Protein AF-A0A8T5C3T6-F1 (afdb_monomer_lite)

Secondary structure (DSSP, 8-state):
----GGGS---TTS-GGG--HHHHHHHHHHHHHHHT-GGGS-HHHHHHHTTS-HHHHHHHHHHHHHHH-SS-S-HHHHHHHHHHHHHHHHHHHHTT-HHHHHHHHHHHHHHHHHHHHHHHHHHHHHHHHHHHHHS-TT---

Radius of gyration: 19.46 Å; chains: 1; bounding box: 48×42×52 Å

Structure (mmCIF, N/CA/C/O backbone):
data_AF-A0A8T5C3T6-F1
#
_entry.id   AF-A0A8T5C3T6-F1
#
loop_
_atom_site.group_PDB
_atom_site.id
_atom_site.type_symbol
_atom_site.label_atom_id
_atom_site.label_alt_id
_atom_site.label_comp_id
_atom_site.label_asym_id
_atom_site.label_entity_id
_atom_site.label_seq_id
_atom_site.pdbx_PDB_ins_code
_atom_site.Cartn_x
_atom_site.Cartn_y
_atom_site.Cartn_z
_atom_site.occupancy
_atom_site.B_iso_or_equiv
_atom_site.auth_seq_id
_atom_site.auth_comp_id
_atom_site.auth_asym_id
_atom_site.auth_atom_id
_atom_site.pdbx_PDB_model_num
ATOM 1 N N . MET A 1 1 ? 13.584 12.777 -3.902 1.00 44.56 1 MET A N 1
ATOM 2 C CA . MET A 1 1 ? 13.259 12.793 -2.459 1.00 44.56 1 MET A CA 1
ATOM 3 C C . MET A 1 1 ? 11.930 12.092 -2.329 1.00 44.56 1 MET A C 1
ATOM 5 O O . MET A 1 1 ? 10.892 12.713 -2.536 1.00 44.56 1 MET A O 1
ATOM 9 N N . THR A 1 2 ? 11.986 10.788 -2.132 1.00 60.66 2 THR A N 1
ATOM 10 C CA . THR A 1 2 ? 10.811 9.919 -2.138 1.00 60.66 2 THR A CA 1
ATOM 11 C C . THR A 1 2 ? 10.378 9.786 -0.688 1.00 60.66 2 THR A C 1
ATOM 13 O O . THR A 1 2 ? 11.189 9.501 0.188 1.00 60.66 2 THR A O 1
ATOM 16 N N . GLU A 1 3 ? 9.155 10.228 -0.407 1.00 73.81 3 GLU A N 1
ATOM 17 C CA . GLU A 1 3 ? 8.622 10.300 0.954 1.00 73.81 3 GLU A CA 1
ATOM 18 C C . GLU A 1 3 ? 8.310 8.898 1.455 1.00 73.81 3 GLU A C 1
ATOM 20 O O . GLU A 1 3 ? 7.575 8.181 0.788 1.00 73.81 3 GLU A O 1
ATOM 25 N N . ASP A 1 4 ? 8.819 8.537 2.633 1.00 83.06 4 ASP A N 1
ATOM 26 C CA . ASP A 1 4 ? 8.458 7.290 3.301 1.00 83.06 4 ASP A CA 1
ATOM 27 C C . ASP A 1 4 ? 7.043 7.380 3.886 1.00 83.06 4 ASP A C 1
ATOM 29 O O . ASP A 1 4 ? 6.834 7.936 4.966 1.00 83.06 4 ASP A O 1
ATOM 33 N N . TYR A 1 5 ? 6.063 6.846 3.153 1.00 87.62 5 TYR A N 1
ATOM 34 C CA . TYR A 1 5 ? 4.661 6.845 3.569 1.00 87.62 5 TYR A CA 1
ATOM 35 C C . TYR A 1 5 ? 4.377 5.907 4.751 1.00 87.62 5 TYR A C 1
ATOM 37 O O . TYR A 1 5 ? 3.377 6.121 5.430 1.00 87.62 5 TYR A O 1
ATOM 45 N N . ARG A 1 6 ? 5.252 4.935 5.054 1.00 86.44 6 ARG A N 1
ATOM 46 C CA . ARG A 1 6 ? 5.124 4.078 6.251 1.00 86.44 6 ARG A CA 1
ATOM 47 C C . ARG A 1 6 ? 5.497 4.817 7.534 1.00 86.44 6 ARG A C 1
ATOM 49 O O . ARG A 1 6 ? 5.027 4.461 8.609 1.00 86.44 6 ARG A O 1
ATOM 56 N N . ALA A 1 7 ? 6.326 5.853 7.422 1.00 86.94 7 ALA A N 1
ATOM 57 C CA . ALA A 1 7 ? 6.748 6.689 8.543 1.00 86.94 7 ALA A CA 1
ATOM 58 C C . ALA A 1 7 ? 5.789 7.861 8.833 1.00 86.94 7 ALA A C 1
ATOM 60 O O . ALA A 1 7 ? 6.010 8.620 9.779 1.00 86.94 7 ALA A O 1
ATOM 61 N N . VAL A 1 8 ? 4.748 8.051 8.017 1.00 89.31 8 VAL A N 1
ATOM 62 C CA . VAL A 1 8 ? 3.759 9.118 8.207 1.00 89.31 8 VAL A CA 1
ATOM 63 C C . VAL A 1 8 ? 2.685 8.645 9.183 1.00 89.31 8 VAL A C 1
ATOM 65 O O . VAL A 1 8 ? 1.934 7.720 8.890 1.00 89.31 8 VAL A O 1
ATOM 68 N N . GLU A 1 9 ? 2.568 9.320 10.326 1.00 86.69 9 GLU A N 1
ATOM 69 C CA . GLU A 1 9 ? 1.458 9.091 11.252 1.00 86.69 9 GLU A CA 1
ATOM 70 C C . GLU A 1 9 ? 0.136 9.570 10.638 1.00 86.69 9 GLU A C 1
ATOM 72 O O . GLU A 1 9 ? 0.009 10.723 10.214 1.00 86.69 9 GLU A O 1
ATOM 77 N N . VAL A 1 10 ? -0.861 8.683 10.612 1.00 87.44 10 VAL A N 1
ATOM 78 C CA . VAL A 1 10 ? -2.233 9.006 10.213 1.00 87.44 10 VAL A CA 1
ATOM 79 C C . VAL A 1 10 ? -3.026 9.342 11.481 1.00 87.44 10 VAL A C 1
ATOM 81 O O . VAL A 1 10 ? -3.225 8.468 12.320 1.00 87.44 10 VAL A O 1
ATOM 84 N N . PRO A 1 11 ? -3.458 10.599 11.677 1.00 83.62 11 PRO A N 1
ATOM 85 C CA . PRO A 1 11 ? -4.164 10.987 12.892 1.00 83.62 11 PRO A CA 1
ATOM 86 C C . PRO A 1 11 ? -5.606 10.452 12.917 1.00 83.62 11 PRO A C 1
ATOM 88 O O . PRO A 1 11 ? -6.474 10.947 12.195 1.00 83.62 11 PRO A O 1
ATOM 91 N N . ASP A 1 12 ? -5.884 9.514 13.827 1.00 80.75 12 ASP A N 1
ATOM 92 C CA . ASP A 1 12 ? -7.206 8.880 14.006 1.00 80.75 12 ASP A CA 1
ATOM 93 C C . ASP A 1 12 ? -8.332 9.867 14.364 1.00 80.75 12 ASP A C 1
ATOM 95 O O . ASP A 1 12 ? -9.500 9.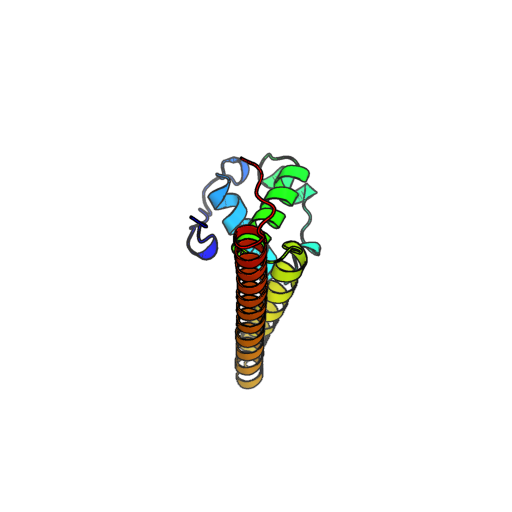645 14.052 1.00 80.75 12 ASP A O 1
ATOM 99 N N . ALA A 1 13 ? -7.992 10.961 15.052 1.00 86.81 13 ALA A N 1
ATOM 100 C CA . ALA A 1 13 ? -8.955 11.953 15.537 1.00 86.81 13 ALA A CA 1
ATOM 101 C C . ALA A 1 13 ? -9.267 13.065 14.519 1.00 86.81 13 ALA A C 1
ATOM 103 O O . ALA A 1 13 ? -10.120 13.915 14.781 1.00 86.81 13 ALA A O 1
ATOM 104 N N . LYS A 1 14 ? -8.554 13.098 13.390 1.00 92.25 14 LYS A N 1
ATOM 105 C CA . LYS A 1 14 ? -8.727 14.101 12.339 1.00 92.25 14 LYS A CA 1
ATOM 106 C C . LYS A 1 14 ? -9.743 13.598 11.319 1.00 92.25 14 LYS A C 1
ATOM 108 O O . LYS A 1 14 ? -9.725 12.421 10.966 1.00 92.25 14 LYS A O 1
ATOM 113 N N . ASP A 1 15 ? -10.603 14.488 10.826 1.00 94.44 15 ASP A N 1
ATOM 114 C CA . ASP A 1 15 ? -11.526 14.142 9.745 1.00 94.44 15 ASP A CA 1
ATOM 115 C C . ASP A 1 15 ? -10.720 13.724 8.495 1.00 94.44 15 ASP A C 1
ATOM 117 O O . ASP A 1 15 ? -9.876 14.502 8.034 1.00 94.44 15 ASP A O 1
ATOM 121 N N . PRO A 1 16 ? -10.953 12.523 7.930 1.00 95.69 16 PRO A N 1
ATOM 122 C CA . PRO A 1 16 ? -10.309 12.083 6.696 1.00 95.69 16 PRO A CA 1
ATOM 123 C C . PRO A 1 16 ? -10.468 13.052 5.518 1.00 95.69 16 PRO A C 1
ATOM 125 O O . PRO A 1 16 ? -9.588 13.110 4.658 1.00 95.69 16 PRO A O 1
ATOM 128 N N . ALA A 1 17 ? -11.537 13.853 5.481 1.00 96.25 17 ALA A N 1
ATOM 129 C CA . ALA A 1 17 ? -11.719 14.897 4.470 1.00 96.25 17 ALA A CA 1
ATOM 130 C C . ALA A 1 17 ? -10.660 16.014 4.561 1.00 96.25 17 ALA A C 1
ATOM 132 O O . ALA A 1 17 ? -10.353 16.671 3.569 1.00 96.25 17 ALA A O 1
ATOM 133 N N . GLU A 1 18 ? -10.056 16.214 5.734 1.00 95.56 18 GLU A N 1
ATOM 134 C CA . GLU A 1 18 ? -9.010 17.215 5.970 1.00 95.56 18 GLU A CA 1
ATOM 135 C C . GLU A 1 18 ? -7.593 16.636 5.832 1.00 95.56 18 GLU A C 1
ATOM 137 O O . GLU A 1 18 ? -6.597 17.319 6.114 1.00 95.56 18 GLU A O 1
ATOM 142 N N . TYR A 1 19 ? -7.465 15.369 5.428 1.00 96.19 19 TYR A N 1
ATOM 143 C CA . TYR A 1 19 ? -6.163 14.741 5.241 1.00 96.19 19 TYR A CA 1
ATOM 144 C C . TYR A 1 19 ? -5.380 15.445 4.131 1.00 96.19 19 TYR A C 1
ATOM 146 O O . TYR A 1 19 ? -5.827 15.628 2.996 1.00 96.19 19 TYR A O 1
ATOM 154 N N . SER A 1 20 ? -4.136 15.786 4.451 1.00 94.56 20 SER A N 1
ATOM 155 C CA . SER A 1 20 ? -3.132 16.120 3.457 1.00 94.56 20 SER A CA 1
ATOM 156 C C . SER A 1 20 ? -2.921 14.935 2.515 1.00 94.56 20 SER A C 1
ATOM 158 O O . SER A 1 20 ? -3.226 13.782 2.828 1.00 94.56 20 SER A O 1
ATOM 160 N N . TYR A 1 21 ? -2.337 15.194 1.345 1.00 93.81 21 TYR A N 1
ATOM 161 C CA . TYR A 1 21 ? -2.004 14.109 0.420 1.00 93.81 21 TYR A CA 1
ATOM 162 C C . TYR A 1 21 ? -1.045 13.077 1.036 1.00 93.81 21 TYR A C 1
ATOM 164 O O . TYR A 1 21 ? -1.078 11.921 0.627 1.00 93.81 21 TYR A O 1
ATOM 172 N N . ARG A 1 22 ? -0.214 13.483 2.009 1.00 93.88 22 ARG A N 1
ATOM 173 C CA . ARG A 1 22 ? 0.717 12.596 2.715 1.00 93.88 22 ARG A CA 1
ATOM 174 C C . ARG A 1 22 ? -0.029 11.634 3.628 1.00 93.88 22 ARG A C 1
ATOM 176 O O . ARG A 1 22 ? 0.128 10.433 3.475 1.00 93.88 22 ARG A O 1
ATOM 183 N N . GLU A 1 23 ? -0.883 12.166 4.501 1.00 94.94 23 GLU A N 1
ATOM 184 C CA . GLU A 1 23 ? -1.712 11.369 5.419 1.00 94.94 23 GLU A CA 1
ATOM 185 C C . GLU A 1 23 ? -2.640 10.427 4.638 1.00 94.94 23 GLU A C 1
ATOM 187 O O . GLU A 1 23 ? -2.741 9.247 4.954 1.00 94.94 23 GLU A O 1
ATOM 192 N N . ARG A 1 24 ? -3.254 10.913 3.551 1.00 95.75 24 ARG A N 1
ATOM 193 C CA . ARG A 1 24 ? -4.116 10.090 2.694 1.00 95.75 24 ARG A CA 1
ATOM 194 C C . ARG A 1 24 ? -3.366 8.936 2.032 1.00 95.75 24 ARG A C 1
ATOM 196 O O . ARG A 1 24 ? -3.886 7.828 1.981 1.00 95.75 24 ARG A O 1
ATOM 203 N N . ARG A 1 25 ? -2.171 9.185 1.488 1.00 95.62 25 ARG A N 1
ATOM 204 C CA . ARG A 1 25 ? -1.342 8.132 0.876 1.0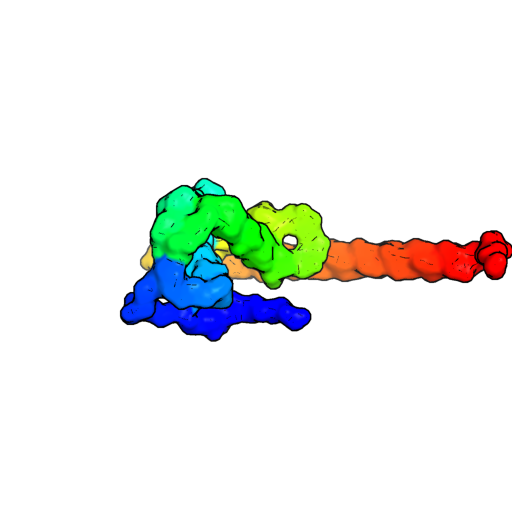0 95.62 25 ARG A CA 1
ATOM 205 C C . ARG A 1 25 ? -0.845 7.134 1.911 1.00 95.62 25 ARG A C 1
ATOM 207 O O . ARG A 1 25 ? -0.855 5.948 1.621 1.00 95.62 25 ARG A O 1
ATOM 214 N N . ALA A 1 26 ? -0.478 7.603 3.098 1.00 94.88 26 ALA A N 1
ATOM 215 C CA . ALA A 1 26 ? -0.099 6.742 4.209 1.00 94.88 26 ALA A CA 1
ATOM 216 C C . ALA A 1 26 ? -1.254 5.816 4.624 1.00 94.88 26 ALA A C 1
ATOM 218 O O . ALA A 1 26 ? -1.071 4.606 4.671 1.00 94.88 26 ALA A O 1
ATOM 219 N N . GLU A 1 27 ? -2.469 6.348 4.805 1.00 95.62 27 GLU A N 1
ATOM 220 C CA . GLU A 1 27 ? -3.633 5.512 5.135 1.00 95.62 27 GLU A CA 1
ATOM 221 C C . GLU A 1 27 ? -3.974 4.536 3.998 1.00 95.62 27 GLU A C 1
ATOM 223 O O . GLU A 1 27 ? -4.225 3.358 4.246 1.00 95.62 27 GLU A O 1
ATOM 228 N N . LEU A 1 28 ? -3.950 4.996 2.740 1.00 95.25 28 LEU A N 1
ATOM 229 C CA . LEU A 1 28 ? -4.169 4.128 1.579 1.00 95.25 28 LEU A CA 1
ATOM 230 C C . LEU A 1 28 ? -3.143 2.994 1.514 1.00 95.25 28 LEU A C 1
ATOM 232 O O . LEU A 1 28 ? -3.535 1.875 1.207 1.00 95.25 28 LEU A O 1
ATOM 236 N N . LEU A 1 29 ? -1.868 3.259 1.808 1.00 93.69 29 LEU A N 1
ATOM 237 C CA . LEU A 1 29 ? -0.834 2.227 1.850 1.00 93.69 29 LEU A CA 1
ATOM 238 C C . LEU A 1 29 ? -1.164 1.170 2.910 1.00 93.69 29 LEU A C 1
ATOM 240 O O . LEU A 1 29 ? -1.229 -0.008 2.568 1.00 93.69 29 LEU A O 1
ATOM 244 N N . SER A 1 30 ? -1.483 1.586 4.138 1.00 92.00 30 SER A N 1
ATOM 245 C CA . SER A 1 30 ? -1.869 0.667 5.218 1.00 92.00 30 SER A CA 1
ATOM 246 C C . SER A 1 30 ? -3.078 -0.196 4.843 1.00 92.00 30 SER A C 1
ATOM 248 O O . SER A 1 30 ? -3.085 -1.402 5.073 1.00 92.00 30 SER A O 1
ATOM 250 N N . LEU A 1 31 ? -4.093 0.396 4.207 1.00 93.88 31 LEU A N 1
ATOM 251 C CA . LEU A 1 31 ? -5.285 -0.325 3.744 1.00 93.88 31 LEU A CA 1
ATOM 252 C C . LEU A 1 31 ? -4.972 -1.326 2.623 1.00 93.88 31 LEU A C 1
ATOM 254 O O . LEU A 1 31 ? -5.605 -2.377 2.533 1.00 93.88 31 LEU A O 1
ATOM 258 N N . ILE A 1 32 ? -4.019 -1.002 1.747 1.00 92.25 32 ILE A N 1
ATOM 259 C CA . ILE A 1 32 ? -3.565 -1.903 0.683 1.00 92.25 32 ILE A CA 1
ATOM 260 C C . ILE A 1 32 ? -2.789 -3.073 1.279 1.00 92.25 32 ILE A C 1
ATOM 262 O O . ILE A 1 32 ? -3.041 -4.205 0.877 1.00 92.25 32 ILE A O 1
ATOM 266 N N . GLU A 1 33 ? -1.900 -2.822 2.240 1.00 88.75 33 GLU A N 1
ATOM 267 C CA . GLU A 1 33 ? -1.152 -3.855 2.969 1.00 88.75 33 GLU A CA 1
ATOM 268 C C . GLU A 1 33 ? -2.094 -4.769 3.771 1.00 88.75 33 GLU A C 1
ATOM 270 O O . GLU A 1 33 ? -1.924 -5.989 3.788 1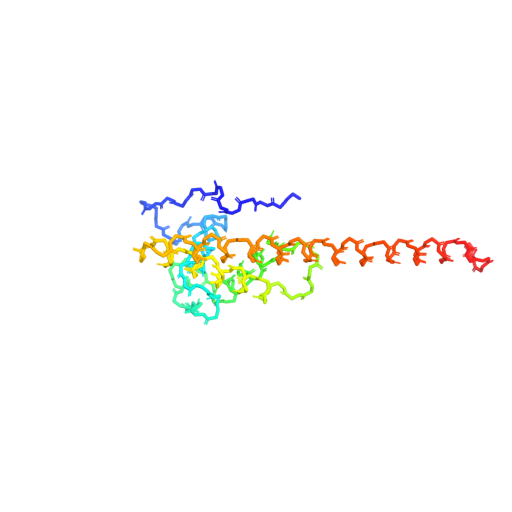.00 88.75 33 GLU A O 1
ATOM 275 N N . GLU A 1 34 ? -3.152 -4.213 4.367 1.00 89.25 34 GLU A N 1
ATOM 276 C CA . GLU A 1 34 ? -4.190 -4.996 5.039 1.00 89.25 34 GLU A CA 1
ATOM 277 C C . GLU A 1 34 ? -4.973 -5.871 4.051 1.00 89.25 34 GLU A C 1
ATOM 279 O O . GLU A 1 34 ? -5.170 -7.064 4.295 1.00 89.25 34 GLU A O 1
ATOM 284 N N . ALA A 1 35 ? -5.406 -5.297 2.924 1.00 88.19 35 ALA A N 1
ATOM 285 C CA . ALA A 1 35 ? -6.188 -6.001 1.912 1.00 88.19 35 ALA A CA 1
ATOM 286 C C . ALA A 1 35 ? -5.348 -6.989 1.083 1.00 88.19 35 ALA A C 1
ATOM 288 O O . ALA A 1 35 ? -5.880 -7.980 0.579 1.00 88.19 35 ALA A O 1
ATOM 289 N N . GLY A 1 36 ? -4.049 -6.741 0.936 1.00 83.31 36 GLY A N 1
ATOM 290 C CA . GLY A 1 36 ? -3.114 -7.506 0.113 1.00 83.31 36 GLY A CA 1
ATOM 291 C C . GLY A 1 36 ? -3.158 -7.188 -1.386 1.00 83.31 36 GLY A C 1
ATOM 292 O O . GLY A 1 36 ? -2.505 -7.871 -2.162 1.00 83.31 36 GLY A O 1
ATOM 293 N N . SER A 1 37 ? -3.951 -6.206 -1.828 1.00 84.06 37 SER A N 1
ATOM 294 C CA . SER A 1 37 ? -3.943 -5.734 -3.221 1.00 84.06 37 SER A CA 1
ATOM 295 C C . SER A 1 37 ? -4.677 -4.394 -3.366 1.00 84.06 37 SER A C 1
ATOM 297 O O . SER A 1 37 ? -5.796 -4.245 -2.860 1.00 84.06 37 SER A O 1
ATOM 299 N N . PRO A 1 38 ? -4.137 -3.431 -4.140 1.00 87.81 38 PRO A N 1
ATOM 300 C CA . PRO A 1 38 ? -4.816 -2.173 -4.442 1.00 87.81 38 PRO A CA 1
ATOM 301 C C . PRO A 1 38 ? -6.121 -2.354 -5.222 1.00 87.81 38 PRO A C 1
ATOM 303 O O . PRO A 1 38 ? -6.973 -1.463 -5.193 1.00 87.81 38 PRO A O 1
ATOM 306 N N . ARG A 1 39 ? -6.304 -3.488 -5.912 1.00 85.75 39 ARG A N 1
ATOM 307 C CA . ARG A 1 39 ? -7.516 -3.799 -6.689 1.00 85.75 39 ARG A CA 1
ATOM 308 C C . ARG A 1 39 ? -8.717 -4.139 -5.808 1.00 85.75 39 ARG A C 1
ATOM 310 O O . ARG A 1 39 ? -9.850 -4.088 -6.282 1.00 85.75 39 ARG A O 1
ATOM 317 N N . LEU A 1 40 ? -8.476 -4.474 -4.540 1.00 88.06 40 LEU A N 1
ATOM 318 C CA . LEU A 1 40 ? -9.520 -4.799 -3.568 1.00 88.06 40 LEU A CA 1
ATOM 319 C C . LEU A 1 40 ? -10.123 -3.550 -2.910 1.00 88.06 40 LEU A C 1
ATOM 321 O O . LEU A 1 40 ? -11.183 -3.631 -2.290 1.00 88.06 40 LEU A O 1
ATOM 325 N N . LEU A 1 41 ? -9.497 -2.382 -3.073 1.00 91.69 41 LEU A N 1
ATOM 326 C CA . LEU A 1 41 ? -10.022 -1.130 -2.544 1.00 91.69 41 LEU A CA 1
ATOM 327 C C . LEU A 1 41 ? -11.132 -0.546 -3.424 1.00 91.69 41 LEU A C 1
ATOM 329 O O . LEU A 1 41 ? -11.043 -0.462 -4.649 1.00 91.69 41 LEU A O 1
ATOM 333 N N . ASN A 1 42 ? -12.161 -0.002 -2.775 1.00 94.88 42 ASN A N 1
ATOM 334 C CA . ASN A 1 42 ? -13.207 0.754 -3.454 1.00 94.88 42 ASN A CA 1
ATOM 335 C C . ASN A 1 42 ? -12.819 2.236 -3.585 1.00 94.88 42 ASN A C 1
ATOM 337 O O . ASN A 1 42 ? -13.182 3.063 -2.746 1.00 94.88 42 ASN A O 1
ATOM 341 N N . TYR A 1 43 ? -12.126 2.606 -4.667 1.00 95.19 43 TYR A N 1
ATOM 342 C CA . TYR A 1 43 ? -11.647 3.985 -4.877 1.00 95.19 43 TYR A CA 1
ATOM 343 C C . TYR A 1 43 ? -12.757 5.043 -4.868 1.00 95.19 43 TYR A C 1
ATOM 345 O O . TYR A 1 43 ? -12.507 6.198 -4.534 1.00 95.19 43 TYR A O 1
ATOM 353 N N . ALA A 1 44 ? -13.994 4.682 -5.224 1.00 96.31 44 ALA A N 1
ATOM 354 C CA . ALA A 1 44 ? -15.111 5.619 -5.162 1.00 96.31 44 ALA A CA 1
ATOM 355 C C . ALA A 1 44 ? -15.551 5.890 -3.715 1.00 96.31 44 ALA A C 1
ATOM 357 O O . ALA A 1 44 ? -15.950 7.009 -3.401 1.00 96.31 44 ALA A O 1
ATOM 358 N N . ALA A 1 45 ? -15.485 4.884 -2.837 1.00 97.06 45 ALA A N 1
ATOM 359 C CA . ALA A 1 45 ? -15.744 5.054 -1.410 1.00 97.06 45 ALA A CA 1
ATOM 360 C C . ALA A 1 45 ? -14.641 5.877 -0.738 1.00 97.06 45 ALA A C 1
ATOM 362 O O . ALA A 1 45 ? -14.955 6.824 -0.022 1.00 97.06 45 ALA A O 1
ATOM 363 N N . TYR A 1 46 ? -13.375 5.589 -1.046 1.00 97.31 46 TYR A N 1
ATOM 364 C CA . TYR A 1 46 ? -12.246 6.368 -0.535 1.00 97.31 46 TYR A CA 1
ATOM 365 C C . TYR A 1 46 ? -12.230 7.804 -1.061 1.00 97.31 46 TYR A C 1
ATOM 367 O O . TYR A 1 46 ? -11.946 8.721 -0.303 1.00 97.31 46 TYR A O 1
ATOM 375 N N . GLY A 1 47 ? -12.644 8.038 -2.311 1.00 97.50 47 GLY A N 1
ATOM 376 C CA . GLY A 1 47 ? -12.827 9.399 -2.821 1.00 97.50 47 GLY A CA 1
ATOM 377 C C . GLY A 1 47 ? -13.812 10.200 -1.965 1.00 97.50 47 GLY A C 1
ATOM 378 O O . GLY A 1 47 ? -13.518 11.319 -1.568 1.00 97.50 47 GLY A O 1
ATOM 379 N N . ARG A 1 48 ? -14.943 9.589 -1.583 1.00 97.62 48 ARG A N 1
ATOM 380 C CA . ARG A 1 48 ? -15.898 10.222 -0.658 1.00 97.62 48 ARG A CA 1
ATOM 381 C C . ARG A 1 48 ? -15.331 10.410 0.749 1.00 97.62 48 ARG A C 1
ATOM 383 O O . ARG A 1 48 ? -15.595 11.444 1.342 1.00 97.62 48 ARG A O 1
ATOM 390 N N . ARG A 1 49 ? -14.578 9.435 1.276 1.00 96.62 49 ARG A N 1
ATOM 391 C CA . ARG A 1 49 ? -13.941 9.524 2.605 1.00 96.62 49 ARG A CA 1
ATOM 392 C C . ARG A 1 49 ? -13.003 10.729 2.696 1.00 96.62 49 ARG A C 1
ATOM 394 O O . ARG A 1 49 ? -13.029 11.420 3.699 1.00 96.62 49 ARG A O 1
ATOM 401 N N . TYR A 1 50 ? -12.210 10.966 1.656 1.00 97.44 50 TYR A N 1
ATOM 402 C CA . TYR A 1 50 ? -11.181 12.008 1.645 1.00 97.44 50 TYR A CA 1
ATOM 403 C C . TYR A 1 50 ? -11.617 13.331 1.011 1.00 97.44 50 TYR A C 1
ATOM 405 O O . TYR A 1 50 ? -10.771 14.191 0.800 1.00 97.44 50 TYR A O 1
ATOM 413 N N . ASP A 1 51 ? -12.888 13.465 0.628 1.00 97.62 51 ASP A N 1
ATOM 414 C CA . ASP A 1 51 ? -13.390 14.591 -0.171 1.00 97.62 51 ASP A CA 1
ATOM 415 C C . ASP A 1 51 ? -12.550 14.872 -1.441 1.00 97.62 51 ASP A C 1
ATOM 417 O O . ASP A 1 51 ? -12.246 16.004 -1.814 1.00 97.62 51 ASP A O 1
ATOM 421 N N . VAL A 1 52 ? -12.149 13.805 -2.143 1.00 97.94 52 VAL A N 1
ATOM 422 C CA . VAL A 1 52 ? -11.422 13.885 -3.419 1.00 97.94 52 VAL A CA 1
ATOM 423 C C . VAL A 1 52 ? -12.090 13.045 -4.503 1.00 97.94 52 VAL A C 1
ATOM 425 O O . VAL A 1 52 ? -12.898 12.147 -4.265 1.00 97.94 52 VAL A O 1
ATOM 428 N N . SER A 1 53 ? -11.732 13.302 -5.760 1.00 97.94 53 SER A N 1
ATOM 429 C CA . SER A 1 53 ? -12.235 12.479 -6.860 1.00 97.94 53 SER A CA 1
ATOM 430 C C . SER A 1 53 ? -11.704 11.038 -6.785 1.00 97.94 53 SER A C 1
ATOM 432 O O . SER A 1 53 ? -10.571 10.794 -6.371 1.00 97.94 53 SER A O 1
ATOM 434 N N . ARG A 1 54 ? -12.485 10.074 -7.293 1.00 97.38 54 ARG A N 1
ATOM 435 C CA . ARG A 1 54 ? -12.027 8.685 -7.512 1.00 97.38 54 ARG A CA 1
ATOM 436 C C . ARG A 1 54 ? -10.699 8.632 -8.281 1.00 97.38 54 ARG A C 1
ATOM 438 O O . ARG A 1 54 ? -9.858 7.782 -8.016 1.00 97.38 54 ARG A O 1
ATOM 445 N N . GLU A 1 55 ? -10.531 9.537 -9.243 1.00 96.75 55 GLU A N 1
ATOM 446 C CA . GLU A 1 55 ? -9.322 9.630 -10.061 1.00 96.75 55 GLU A CA 1
ATOM 447 C C . GLU A 1 55 ? -8.111 10.104 -9.250 1.00 96.75 55 GLU A C 1
ATOM 449 O O . GLU A 1 55 ? -7.006 9.614 -9.451 1.00 96.75 55 GLU A O 1
ATOM 454 N N . GLN A 1 56 ? -8.313 11.005 -8.286 1.00 97.25 56 GLN A N 1
ATOM 455 C CA . GLN A 1 56 ? -7.252 11.418 -7.371 1.00 97.25 56 GLN A CA 1
ATOM 456 C C . GLN A 1 56 ? -6.777 10.246 -6.506 1.00 97.25 56 GLN A C 1
ATOM 458 O O . GLN A 1 56 ? -5.573 10.060 -6.367 1.00 97.25 56 GLN A O 1
ATOM 463 N N . VAL A 1 57 ? -7.699 9.414 -6.006 1.00 96.62 57 VAL A N 1
ATOM 464 C CA . VAL A 1 57 ? -7.340 8.190 -5.266 1.00 96.62 57 VAL A CA 1
ATOM 465 C C . VAL A 1 57 ? -6.528 7.241 -6.145 1.00 96.62 57 VAL A C 1
ATOM 467 O O . VAL A 1 57 ? -5.493 6.750 -5.712 1.00 96.62 57 VAL A O 1
ATOM 470 N N . ARG A 1 58 ? -6.936 7.032 -7.404 1.00 92.69 58 ARG A N 1
ATOM 471 C CA . ARG A 1 58 ? -6.170 6.212 -8.356 1.00 92.69 58 ARG A CA 1
ATOM 472 C C . ARG A 1 58 ? -4.738 6.732 -8.530 1.00 92.69 58 ARG A C 1
ATOM 474 O O . ARG A 1 58 ? -3.805 5.941 -8.474 1.00 92.69 58 ARG A O 1
ATOM 481 N N . LYS A 1 59 ? -4.566 8.043 -8.711 1.00 93.12 59 LYS A N 1
ATOM 482 C CA . LYS A 1 59 ? -3.241 8.677 -8.832 1.00 93.12 59 LYS A CA 1
ATOM 483 C C . LYS A 1 59 ? -2.412 8.551 -7.561 1.00 93.12 59 LYS A C 1
ATOM 485 O O . LYS A 1 59 ? -1.199 8.404 -7.638 1.00 93.12 59 LYS A O 1
ATOM 490 N N . ASP A 1 60 ? -3.054 8.615 -6.401 1.00 94.56 60 ASP A N 1
ATOM 491 C CA . ASP A 1 60 ? -2.375 8.412 -5.126 1.00 94.56 60 ASP A CA 1
ATOM 492 C C . ASP A 1 60 ? -1.877 6.969 -4.988 1.00 94.56 60 ASP A C 1
ATOM 494 O O . ASP A 1 60 ? -0.728 6.782 -4.608 1.00 94.56 60 ASP A O 1
ATOM 498 N N . VAL A 1 61 ? -2.667 5.971 -5.397 1.00 91.88 61 VAL A N 1
ATOM 499 C CA . VAL A 1 61 ? -2.230 4.564 -5.443 1.00 91.88 61 VAL A CA 1
ATOM 500 C C . VAL A 1 61 ? -1.107 4.345 -6.461 1.00 91.88 61 VAL A C 1
ATOM 502 O O . VAL A 1 61 ? -0.134 3.673 -6.144 1.00 91.88 61 VAL A O 1
ATOM 505 N N . GLN A 1 62 ? -1.188 4.944 -7.653 1.00 88.50 62 GLN A N 1
ATOM 506 C CA . GLN A 1 62 ? -0.086 4.895 -8.627 1.00 88.50 62 GLN A CA 1
ATOM 507 C C . GLN A 1 62 ? 1.198 5.472 -8.029 1.00 88.50 62 GLN A C 1
ATOM 509 O O . GLN A 1 62 ? 2.250 4.854 -8.107 1.00 88.50 62 GLN A O 1
ATOM 514 N N . ARG A 1 63 ? 1.092 6.613 -7.337 1.00 89.50 63 ARG A N 1
ATOM 515 C CA . ARG A 1 63 ? 2.238 7.245 -6.685 1.00 89.50 63 ARG A CA 1
ATOM 516 C C . ARG A 1 63 ? 2.818 6.414 -5.537 1.00 89.50 63 ARG A C 1
ATOM 518 O O . ARG A 1 63 ? 4.008 6.541 -5.272 1.00 89.50 63 ARG A O 1
ATOM 525 N N . LEU A 1 64 ? 1.999 5.616 -4.851 1.00 89.00 64 LEU A N 1
ATOM 526 C CA . LEU A 1 64 ? 2.474 4.637 -3.869 1.00 89.00 64 LEU A CA 1
ATOM 527 C C . LEU A 1 64 ? 3.267 3.514 -4.543 1.00 89.00 64 LEU A C 1
ATOM 529 O O . LEU A 1 64 ? 4.301 3.121 -4.017 1.00 89.00 64 LEU A O 1
ATOM 533 N N . GLY A 1 65 ? 2.828 3.060 -5.719 1.00 83.56 65 GLY A N 1
ATOM 534 C CA . GLY A 1 65 ? 3.587 2.129 -6.553 1.00 83.56 65 GLY A CA 1
ATOM 535 C C . GLY A 1 65 ? 4.968 2.668 -6.914 1.00 83.56 65 GLY A C 1
ATOM 536 O O . GLY A 1 65 ? 5.961 2.035 -6.567 1.00 83.56 65 GLY A O 1
ATOM 537 N N . SER A 1 66 ? 5.041 3.900 -7.436 1.00 81.00 66 SER A N 1
ATOM 538 C CA . SER A 1 66 ? 6.332 4.523 -7.772 1.00 81.00 66 SER A CA 1
ATOM 539 C C . SER A 1 66 ? 7.196 4.866 -6.548 1.00 81.00 66 SER A C 1
ATOM 541 O O . SER A 1 66 ? 8.362 5.223 -6.684 1.00 81.00 66 SER A O 1
ATOM 543 N N . TYR A 1 67 ? 6.612 4.889 -5.343 1.00 79.56 67 TYR A N 1
ATOM 544 C CA . TYR A 1 67 ? 7.365 5.033 -4.092 1.00 79.56 67 TYR A CA 1
ATOM 545 C C . TYR A 1 67 ? 8.023 3.709 -3.689 1.00 79.56 67 TYR A C 1
ATOM 547 O O . TYR A 1 67 ? 9.150 3.728 -3.205 1.00 79.56 67 TYR A O 1
ATOM 555 N N . LEU A 1 68 ? 7.325 2.586 -3.878 1.00 75.12 68 LEU A N 1
ATOM 556 C CA . LEU A 1 68 ? 7.862 1.256 -3.591 1.00 75.12 68 LEU A CA 1
ATOM 557 C C . LEU A 1 68 ? 8.878 0.804 -4.634 1.00 75.12 68 LEU A C 1
ATOM 559 O O . LEU A 1 68 ? 9.747 0.002 -4.316 1.00 75.12 68 LEU A O 1
ATOM 563 N N . ASN A 1 69 ? 8.770 1.322 -5.854 1.00 69.81 69 ASN A N 1
ATOM 564 C CA . ASN A 1 69 ? 9.694 1.025 -6.926 1.00 69.81 69 ASN A CA 1
ATOM 565 C C . ASN A 1 69 ? 9.923 2.284 -7.767 1.00 69.81 69 ASN A C 1
ATOM 567 O O . ASN A 1 69 ? 9.031 2.742 -8.474 1.00 69.81 69 ASN A O 1
ATOM 571 N N . GLU A 1 70 ? 11.104 2.891 -7.636 1.00 60.22 70 GLU A N 1
ATOM 572 C CA . GLU A 1 70 ? 11.444 4.132 -8.346 1.00 60.22 70 GLU A CA 1
ATOM 573 C C . GLU A 1 70 ? 11.755 3.915 -9.839 1.00 60.22 70 GLU A C 1
ATOM 575 O O . GLU A 1 70 ? 11.916 4.909 -10.554 1.00 60.22 70 GLU A O 1
ATOM 580 N N . ALA A 1 71 ? 11.840 2.665 -10.310 1.00 48.03 71 ALA A N 1
ATOM 581 C CA . ALA A 1 71 ? 12.346 2.329 -11.640 1.00 48.03 71 ALA A CA 1
ATOM 582 C C . ALA A 1 71 ? 11.460 1.380 -12.475 1.00 48.03 71 ALA A C 1
ATOM 584 O O . ALA A 1 71 ? 11.593 1.399 -13.694 1.00 48.03 71 ALA A O 1
ATOM 585 N N . ALA A 1 72 ? 10.498 0.646 -11.901 1.00 51.78 72 ALA A N 1
ATOM 586 C CA . ALA A 1 72 ? 9.600 -0.185 -12.711 1.00 51.78 72 ALA A CA 1
ATOM 587 C C . ALA A 1 72 ? 8.501 0.602 -13.442 1.00 51.78 72 ALA A C 1
ATOM 589 O O . ALA A 1 72 ? 7.751 1.379 -12.855 1.00 51.78 72 ALA A O 1
ATOM 590 N N . ASP A 1 73 ? 8.304 0.258 -14.715 1.00 50.56 73 ASP A N 1
ATOM 591 C CA . ASP A 1 73 ? 7.216 0.756 -15.568 1.00 50.56 73 ASP A CA 1
ATOM 592 C C . ASP A 1 73 ? 5.800 0.305 -15.123 1.00 50.56 73 ASP A C 1
ATOM 594 O O . ASP A 1 73 ? 4.800 0.836 -15.617 1.00 50.56 73 ASP A O 1
ATOM 598 N N . ASP A 1 74 ? 5.676 -0.657 -14.191 1.00 60.06 74 ASP A N 1
ATOM 599 C CA . ASP A 1 74 ? 4.386 -1.183 -13.702 1.00 60.06 74 ASP A CA 1
ATOM 600 C C . ASP A 1 74 ? 4.185 -1.009 -12.179 1.00 60.06 74 ASP A C 1
ATOM 602 O O . ASP A 1 74 ? 4.064 -1.964 -11.404 1.00 60.06 74 ASP A O 1
ATOM 606 N N . ASP A 1 75 ? 4.097 0.259 -11.760 1.00 69.75 75 ASP A N 1
ATOM 607 C CA . ASP A 1 75 ? 3.856 0.742 -10.388 1.00 69.75 75 ASP A CA 1
ATOM 608 C C . ASP A 1 75 ? 2.792 -0.056 -9.604 1.00 69.75 75 ASP A C 1
ATOM 610 O O . ASP A 1 75 ? 2.914 -0.312 -8.403 1.00 69.75 75 ASP A O 1
ATOM 614 N N . ALA A 1 76 ? 1.697 -0.429 -10.272 1.00 63.97 76 ALA A N 1
ATOM 615 C CA . ALA A 1 76 ? 0.560 -1.070 -9.618 1.00 63.97 76 ALA A CA 1
ATOM 616 C C . ALA A 1 76 ? 0.794 -2.562 -9.348 1.00 63.97 76 ALA A C 1
ATOM 618 O O . ALA A 1 76 ? 0.320 -3.064 -8.327 1.00 63.97 76 ALA A O 1
ATOM 619 N N . ALA A 1 77 ? 1.499 -3.262 -10.241 1.00 69.69 77 ALA A N 1
ATOM 620 C CA . ALA A 1 77 ? 1.812 -4.680 -10.081 1.00 69.69 77 ALA A CA 1
ATOM 621 C C . ALA A 1 77 ? 2.812 -4.905 -8.938 1.00 69.69 77 ALA A C 1
ATOM 623 O O . ALA A 1 77 ? 2.620 -5.814 -8.130 1.00 69.69 77 ALA A O 1
ATOM 624 N N . THR A 1 78 ? 3.808 -4.024 -8.819 1.00 75.81 78 THR A N 1
ATOM 625 C CA . THR A 1 78 ? 4.769 -3.994 -7.707 1.00 75.81 78 THR A CA 1
ATOM 626 C C . THR A 1 78 ? 4.059 -3.850 -6.362 1.00 75.81 78 THR A C 1
ATOM 628 O O . THR A 1 78 ? 4.202 -4.697 -5.480 1.00 75.81 78 THR A O 1
ATOM 631 N N . LEU A 1 79 ? 3.236 -2.806 -6.214 1.00 82.00 79 LEU A N 1
ATOM 632 C CA . LEU A 1 79 ? 2.487 -2.560 -4.980 1.00 82.00 79 LEU A CA 1
ATOM 633 C C . LEU A 1 79 ? 1.558 -3.731 -4.625 1.00 82.00 79 LEU A C 1
ATOM 635 O O . LEU A 1 79 ? 1.387 -4.053 -3.454 1.00 82.00 79 LEU A O 1
ATOM 639 N N . GLU A 1 80 ? 0.958 -4.376 -5.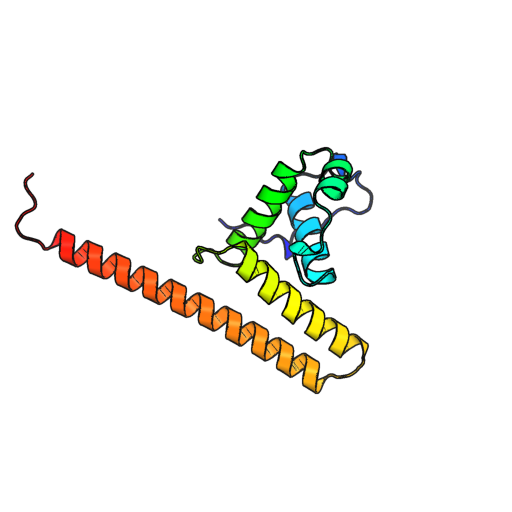625 1.00 82.44 80 GLU A N 1
ATOM 640 C CA . GLU A 1 80 ? 0.101 -5.544 -5.425 1.00 82.44 80 GLU A CA 1
ATOM 641 C C . GLU A 1 80 ? 0.870 -6.780 -4.945 1.00 82.44 80 GLU A C 1
ATOM 643 O O . GLU A 1 80 ? 0.434 -7.416 -3.986 1.00 82.44 80 GLU A O 1
ATOM 648 N N . GLY A 1 81 ? 2.003 -7.111 -5.571 1.00 83.62 81 GLY A N 1
ATOM 649 C CA . GLY A 1 81 ? 2.828 -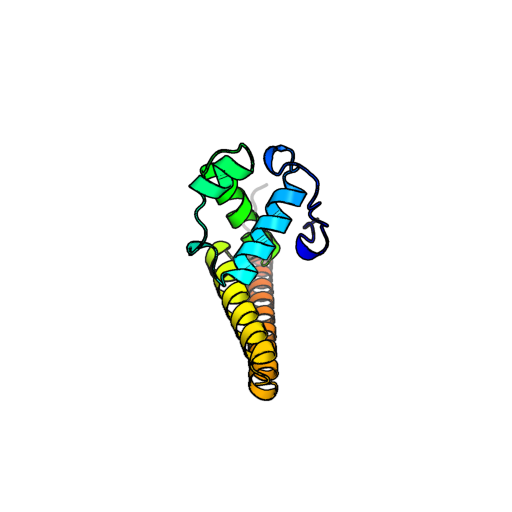8.257 -5.179 1.00 83.62 81 GLY A CA 1
ATOM 650 C C . GLY A 1 81 ? 3.375 -8.122 -3.758 1.00 83.62 81 GLY A C 1
ATOM 651 O O . GLY A 1 81 ? 3.238 -9.041 -2.946 1.00 83.62 81 GLY A O 1
ATOM 652 N N . GLU A 1 82 ? 3.917 -6.948 -3.432 1.00 86.06 82 GLU A N 1
ATOM 653 C CA . GLU A 1 82 ? 4.428 -6.647 -2.096 1.00 86.06 82 GLU A CA 1
ATOM 654 C C . GLU A 1 82 ? 3.329 -6.719 -1.029 1.00 86.06 82 GLU A C 1
ATOM 656 O O . GLU A 1 82 ? 3.491 -7.401 -0.014 1.00 86.06 82 GLU A O 1
ATOM 661 N N . ALA A 1 83 ? 2.191 -6.061 -1.273 1.00 87.00 83 ALA A N 1
ATOM 662 C CA . ALA A 1 83 ? 1.068 -6.067 -0.341 1.00 87.00 83 ALA A CA 1
ATOM 663 C C . ALA A 1 83 ? 0.547 -7.488 -0.093 1.00 87.00 83 ALA A C 1
ATOM 665 O O . ALA A 1 83 ? 0.232 -7.846 1.044 1.00 87.00 83 ALA A O 1
ATOM 666 N N . PHE A 1 84 ? 0.484 -8.317 -1.137 1.00 88.62 84 PHE A N 1
ATOM 667 C CA . PHE A 1 84 ? 0.038 -9.700 -1.026 1.00 88.62 84 PHE A CA 1
ATOM 668 C C . PHE A 1 84 ? 0.963 -10.540 -0.137 1.00 88.62 84 PHE A C 1
ATOM 670 O O . PHE A 1 84 ? 0.488 -11.222 0.776 1.00 88.62 84 PHE A O 1
ATOM 677 N N . LEU A 1 85 ? 2.278 -10.479 -0.369 1.00 88.62 85 LEU A N 1
ATOM 678 C CA . LEU A 1 85 ? 3.259 -11.223 0.428 1.00 88.62 85 LEU A CA 1
ATOM 679 C C . LEU A 1 85 ? 3.291 -10.740 1.879 1.00 88.62 85 LEU A C 1
ATOM 681 O O . LEU A 1 85 ? 3.332 -11.562 2.797 1.00 88.62 85 LEU A O 1
ATOM 685 N N . TRP A 1 86 ? 3.198 -9.427 2.098 1.00 86.94 86 TRP A N 1
ATOM 686 C CA . TRP A 1 86 ? 3.132 -8.855 3.440 1.00 86.94 86 TRP A CA 1
ATOM 687 C C . TRP A 1 86 ? 1.899 -9.342 4.208 1.00 86.94 86 TRP A C 1
ATOM 689 O O . TRP A 1 86 ? 2.011 -9.798 5.349 1.00 86.94 86 TRP A O 1
ATOM 699 N N . ARG A 1 87 ? 0.726 -9.334 3.561 1.00 90.06 87 ARG A N 1
ATOM 700 C CA . ARG A 1 87 ? -0.508 -9.870 4.141 1.00 90.06 87 ARG A CA 1
ATOM 701 C C . ARG A 1 87 ? -0.364 -11.348 4.504 1.00 90.06 87 ARG A C 1
ATOM 703 O O . ARG A 1 87 ? -0.714 -11.722 5.620 1.00 90.06 87 ARG A O 1
ATOM 710 N N . CYS A 1 88 ? 0.176 -12.169 3.601 1.00 91.44 88 CYS A N 1
ATOM 711 C CA . CYS A 1 88 ? 0.402 -13.592 3.864 1.00 91.44 88 CYS A CA 1
ATOM 712 C C . CYS A 1 88 ? 1.323 -13.801 5.074 1.00 91.44 88 CYS A C 1
ATOM 714 O O . CYS A 1 88 ? 1.013 -14.603 5.951 1.00 91.44 88 CYS A O 1
ATOM 716 N N . ALA A 1 89 ? 2.433 -13.062 5.153 1.00 88.00 89 ALA A N 1
ATOM 717 C CA . ALA A 1 89 ? 3.357 -13.154 6.279 1.00 88.00 89 ALA A CA 1
ATOM 718 C C . ALA A 1 89 ? 2.676 -12.792 7.610 1.00 88.00 89 ALA A C 1
ATOM 720 O O . ALA A 1 89 ? 2.883 -13.484 8.605 1.00 88.00 89 ALA A O 1
ATOM 721 N N . ARG A 1 90 ? 1.835 -11.749 7.626 1.00 88.88 90 ARG A N 1
ATOM 722 C CA . ARG A 1 90 ? 1.077 -11.336 8.814 1.00 88.88 90 ARG A CA 1
ATOM 723 C C . ARG A 1 90 ? 0.050 -12.380 9.249 1.00 88.88 90 ARG A C 1
ATOM 725 O O . ARG A 1 90 ? 0.050 -12.745 10.419 1.00 88.88 90 ARG A O 1
ATOM 732 N N . GLU A 1 91 ? -0.775 -12.887 8.335 1.00 93.06 91 GLU A N 1
ATOM 733 C CA . GLU A 1 91 ? -1.768 -13.927 8.658 1.00 93.06 91 GLU A CA 1
ATOM 734 C C . GLU A 1 91 ? -1.079 -15.197 9.196 1.00 93.06 91 GLU A C 1
ATOM 736 O O . GLU A 1 91 ? -1.506 -15.764 10.195 1.00 93.06 91 GLU A O 1
ATOM 741 N N . LEU A 1 92 ? 0.072 -15.583 8.633 1.00 95.19 92 LEU A N 1
ATOM 742 C CA . LEU A 1 92 ? 0.868 -16.704 9.148 1.00 95.19 92 LEU A CA 1
ATOM 743 C C . LEU A 1 92 ? 1.453 -16.445 10.549 1.00 95.19 92 LEU A C 1
ATOM 745 O O . LEU A 1 92 ? 1.652 -17.395 11.303 1.00 95.19 92 LEU A O 1
ATOM 749 N N . LEU A 1 93 ? 1.756 -15.193 10.912 1.00 89.44 93 LEU A N 1
ATOM 750 C CA . LEU A 1 93 ? 2.155 -14.846 12.283 1.00 89.44 93 LEU A CA 1
ATOM 751 C C . LEU A 1 93 ? 0.974 -14.934 13.255 1.00 89.44 93 LEU A C 1
ATOM 753 O O . LEU A 1 93 ? 1.160 -15.414 14.373 1.00 89.44 93 LEU A O 1
ATOM 757 N N . GLU A 1 94 ? -0.209 -14.479 12.835 1.00 93.44 94 GLU A N 1
ATOM 758 C CA . GLU A 1 94 ? -1.456 -14.567 13.608 1.00 93.44 94 GLU A CA 1
ATOM 759 C C . GLU A 1 94 ? -1.856 -16.033 13.860 1.00 93.44 94 GLU A C 1
ATOM 761 O O . GLU A 1 94 ? -2.263 -16.373 14.969 1.00 93.44 94 GLU A O 1
ATOM 766 N N . ASP A 1 95 ? -1.632 -16.912 12.878 1.00 96.69 95 ASP A N 1
ATOM 767 C CA . ASP A 1 95 ? -1.882 -18.359 12.958 1.00 96.69 95 ASP A CA 1
ATOM 768 C C . ASP A 1 95 ? -0.764 -19.158 13.669 1.00 96.69 95 ASP A C 1
ATOM 770 O O . ASP A 1 95 ? -0.790 -20.390 13.689 1.00 96.69 95 ASP A O 1
ATOM 774 N N . GLU A 1 96 ? 0.244 -18.488 14.243 1.00 96.12 96 GLU A N 1
ATOM 775 C CA . GLU A 1 96 ? 1.425 -19.100 14.885 1.00 96.12 96 GLU A CA 1
ATOM 776 C C . GLU A 1 96 ? 2.269 -20.004 13.950 1.00 96.12 96 GLU A C 1
ATOM 778 O O . GLU A 1 96 ? 3.123 -20.789 14.377 1.00 96.12 96 GLU A O 1
ATOM 783 N N . GLU A 1 97 ? 2.106 -19.854 12.637 1.00 96.75 97 GLU A N 1
ATOM 784 C CA . GLU A 1 97 ? 2.820 -20.573 11.578 1.00 96.75 97 GLU A CA 1
ATOM 785 C C . GLU A 1 97 ? 4.201 -19.941 11.298 1.00 96.75 97 GLU A C 1
ATOM 787 O O . GLU A 1 97 ? 4.588 -19.659 10.159 1.00 96.75 97 GLU A O 1
ATOM 792 N N . TYR A 1 98 ? 4.997 -19.740 12.354 1.00 88.44 98 TYR A N 1
ATOM 793 C CA . TYR A 1 98 ? 6.203 -18.897 12.344 1.00 88.44 98 TYR A CA 1
ATOM 794 C C . TYR A 1 98 ? 7.233 -19.250 11.265 1.00 88.44 98 TYR A C 1
ATOM 796 O O . TYR A 1 98 ? 7.855 -18.361 10.684 1.00 88.44 98 TYR A O 1
ATOM 804 N N . ARG A 1 99 ? 7.435 -20.544 10.968 1.00 91.94 99 ARG A N 1
ATOM 805 C CA . ARG A 1 99 ? 8.379 -20.959 9.913 1.00 91.94 99 ARG A CA 1
ATOM 806 C C . ARG A 1 99 ? 7.906 -20.498 8.535 1.00 91.94 99 ARG A C 1
ATOM 808 O O . ARG A 1 99 ? 8.732 -20.075 7.734 1.00 91.94 99 ARG A O 1
ATOM 815 N N . LYS A 1 100 ? 6.606 -20.608 8.259 1.00 94.44 100 LYS A N 1
ATOM 816 C CA . LYS A 1 100 ? 6.032 -20.174 6.984 1.00 94.44 100 LYS A CA 1
ATOM 817 C C . LYS A 1 100 ? 6.081 -18.654 6.889 1.00 94.44 100 LYS A C 1
ATOM 819 O O . LYS A 1 100 ? 6.531 -18.153 5.871 1.00 94.44 100 LYS A O 1
ATOM 824 N N . ALA A 1 101 ? 5.741 -17.944 7.968 1.00 88.06 101 ALA A N 1
ATOM 825 C CA . ALA A 1 101 ? 5.845 -16.487 8.018 1.00 88.06 101 ALA A CA 1
ATOM 826 C C . ALA A 1 101 ? 7.271 -15.996 7.710 1.00 88.06 101 ALA A C 1
ATOM 828 O O . ALA A 1 101 ? 7.458 -15.109 6.880 1.00 88.06 101 ALA A O 1
ATOM 829 N N . ALA A 1 102 ? 8.285 -16.617 8.325 1.00 86.12 102 ALA A N 1
ATOM 830 C CA . ALA A 1 102 ? 9.685 -16.295 8.061 1.00 86.12 102 ALA A CA 1
ATOM 831 C C . ALA A 1 102 ? 10.083 -16.574 6.603 1.00 86.12 102 ALA A C 1
ATOM 833 O O . ALA A 1 102 ? 10.789 -15.767 6.008 1.00 86.12 102 ALA A O 1
ATOM 834 N N . GLN A 1 103 ? 9.620 -17.684 6.020 1.00 93.19 103 GLN A N 1
ATOM 835 C CA . GLN A 1 103 ? 9.875 -17.985 4.611 1.00 93.19 103 GLN A CA 1
ATOM 836 C C . GLN A 1 103 ? 9.224 -16.949 3.690 1.00 93.19 103 GLN A C 1
ATOM 838 O O . GLN A 1 103 ? 9.907 -16.393 2.845 1.00 93.19 103 GLN A O 1
ATOM 843 N N . THR A 1 104 ? 7.947 -16.624 3.898 1.00 91.81 104 THR A N 1
ATOM 844 C CA . THR A 1 104 ? 7.238 -15.612 3.100 1.00 91.81 104 THR A CA 1
ATOM 845 C C . THR A 1 104 ? 7.902 -14.239 3.197 1.00 91.81 104 THR A C 1
ATOM 847 O O . THR A 1 104 ? 7.966 -13.515 2.208 1.00 91.81 104 THR A O 1
ATOM 850 N N . PHE A 1 105 ? 8.445 -13.885 4.365 1.00 84.31 105 PHE A N 1
ATOM 851 C CA . PHE A 1 105 ? 9.233 -12.664 4.517 1.00 84.31 105 PHE A CA 1
ATOM 852 C C . PHE A 1 105 ? 10.538 -12.706 3.705 1.00 84.31 105 PHE A C 1
ATOM 854 O O . PHE A 1 105 ? 10.892 -11.721 3.067 1.00 84.31 105 PHE A O 1
ATOM 861 N N . LEU A 1 106 ? 11.246 -13.839 3.690 1.00 87.50 106 LEU A N 1
ATOM 862 C CA . LEU A 1 106 ? 12.440 -14.000 2.854 1.00 87.50 106 LEU A CA 1
ATOM 863 C C . LEU A 1 106 ? 12.107 -13.927 1.361 1.00 87.50 106 LEU A C 1
ATOM 865 O O . LEU A 1 106 ? 12.855 -13.294 0.622 1.00 87.50 106 LEU A O 1
ATOM 869 N N . ASP A 1 107 ? 10.986 -14.515 0.942 1.00 89.12 107 ASP A N 1
ATOM 870 C CA . ASP A 1 107 ? 10.516 -14.462 -0.446 1.00 89.12 107 ASP A CA 1
ATOM 871 C C . ASP A 1 107 ? 10.211 -13.010 -0.865 1.00 89.12 107 ASP A C 1
ATOM 873 O O . ASP A 1 107 ? 10.560 -12.591 -1.968 1.00 89.12 107 ASP A O 1
ATOM 877 N N . LEU A 1 108 ? 9.624 -12.208 0.035 1.00 84.19 108 LEU A N 1
ATOM 878 C CA . LEU A 1 108 ? 9.407 -10.774 -0.178 1.00 84.19 108 LEU A CA 1
ATOM 879 C C . LEU A 1 108 ? 10.729 -10.007 -0.344 1.00 84.19 108 LEU A C 1
ATOM 881 O O . LEU A 1 108 ? 10.868 -9.203 -1.264 1.00 84.19 108 LEU A O 1
ATOM 885 N N . GLU A 1 109 ? 11.702 -10.248 0.534 1.00 82.75 109 GLU A N 1
ATOM 886 C CA . GLU A 1 109 ? 13.013 -9.586 0.476 1.00 82.75 109 GLU A CA 1
ATOM 887 C C . GLU A 1 109 ? 13.832 -10.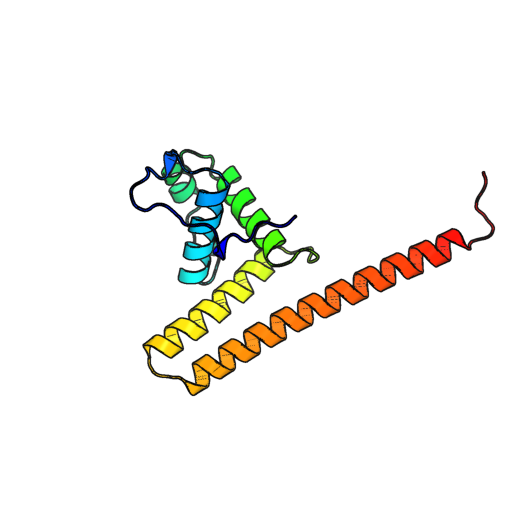006 -0.753 1.00 82.75 109 GLU A C 1
ATOM 889 O O . GLU A 1 109 ? 14.597 -9.209 -1.300 1.00 82.75 109 GLU A O 1
ATOM 894 N N . GLU A 1 110 ? 13.691 -11.254 -1.202 1.00 86.06 110 GLU A N 1
ATOM 895 C CA . GLU A 1 110 ? 14.283 -11.720 -2.454 1.00 86.06 110 GLU A CA 1
ATOM 896 C C . GLU A 1 110 ? 13.646 -11.023 -3.655 1.00 86.06 110 GLU A C 1
ATOM 898 O O . GLU A 1 110 ? 14.374 -10.514 -4.507 1.00 86.06 110 GLU A O 1
ATOM 903 N N . TRP A 1 111 ? 12.316 -10.941 -3.694 1.00 83.56 111 TRP A N 1
ATOM 904 C CA . TRP A 1 111 ? 11.593 -10.264 -4.767 1.00 83.56 111 TRP A CA 1
ATOM 905 C C . TRP A 1 111 ? 11.978 -8.781 -4.880 1.00 83.56 111 TRP A C 1
ATOM 907 O O . TRP A 1 111 ? 12.319 -8.323 -5.971 1.00 83.56 111 TRP A O 1
ATOM 917 N N . ARG A 1 112 ? 12.040 -8.052 -3.755 1.00 79.69 112 ARG A N 1
ATOM 918 C CA . ARG A 1 112 ? 12.517 -6.654 -3.726 1.00 79.69 112 ARG A CA 1
ATOM 919 C C . ARG A 1 112 ? 13.930 -6.519 -4.292 1.00 79.69 112 ARG A C 1
ATOM 921 O O . ARG A 1 112 ? 14.186 -5.674 -5.138 1.00 79.69 112 ARG A O 1
ATOM 928 N N . ARG A 1 113 ? 14.840 -7.404 -3.877 1.00 80.69 113 ARG A N 1
ATOM 929 C CA . ARG A 1 113 ? 16.234 -7.391 -4.341 1.00 80.69 113 ARG A CA 1
ATOM 930 C C . ARG A 1 113 ? 16.373 -7.711 -5.829 1.00 80.69 113 ARG A C 1
ATOM 932 O O . ARG A 1 113 ? 17.278 -7.185 -6.470 1.00 80.69 113 ARG A O 1
ATOM 939 N N . GLN A 1 114 ? 15.545 -8.613 -6.357 1.00 79.69 114 GLN A N 1
ATOM 940 C CA . GLN A 1 114 ? 15.524 -8.919 -7.788 1.00 79.69 114 GLN A CA 1
ATOM 941 C C . GLN A 1 114 ? 15.077 -7.697 -8.591 1.00 79.69 114 GLN A C 1
ATOM 943 O O . GLN A 1 114 ? 15.766 -7.349 -9.544 1.00 79.69 114 GLN A O 1
ATOM 948 N N . SER A 1 115 ? 14.019 -7.009 -8.145 1.00 75.06 115 SER A N 1
ATOM 949 C CA . SER A 1 115 ? 13.580 -5.748 -8.756 1.00 75.06 115 SER A CA 1
ATOM 950 C C . SER A 1 115 ? 14.701 -4.705 -8.755 1.00 75.06 115 SER A C 1
ATOM 952 O O . SER A 1 115 ? 15.065 -4.212 -9.815 1.00 75.06 115 SER A O 1
ATOM 954 N N . ASP A 1 116 ? 15.337 -4.457 -7.602 1.00 74.56 116 ASP A N 1
ATOM 955 C CA . ASP A 1 116 ? 16.441 -3.490 -7.497 1.00 74.56 116 ASP A CA 1
ATOM 956 C C . ASP A 1 116 ? 17.606 -3.811 -8.458 1.00 74.56 116 ASP A C 1
ATOM 958 O O . ASP A 1 116 ? 18.291 -2.916 -8.961 1.00 74.56 116 ASP A O 1
ATOM 962 N N . LEU A 1 117 ? 17.889 -5.099 -8.684 1.00 80.38 117 LEU A N 1
ATOM 963 C CA . LEU A 1 117 ? 18.957 -5.529 -9.585 1.00 80.38 117 LEU A CA 1
ATOM 964 C C . LEU A 1 117 ? 18.590 -5.301 -11.055 1.00 80.38 117 LEU A C 1
ATOM 966 O O . LEU A 1 117 ? 19.451 -4.861 -11.818 1.00 80.38 117 LEU A O 1
ATOM 970 N N . GLU A 1 118 ? 17.353 -5.608 -11.447 1.00 80.50 118 GLU A N 1
ATOM 971 C CA . GLU A 1 118 ? 16.836 -5.339 -12.794 1.00 80.50 118 GLU A CA 1
ATOM 972 C C . GLU A 1 118 ? 16.911 -3.837 -13.107 1.00 80.50 118 GLU A C 1
ATOM 974 O O . GLU A 1 118 ? 17.462 -3.455 -14.141 1.00 80.50 118 GLU A O 1
ATOM 979 N N . ASP A 1 119 ? 16.523 -2.994 -12.149 1.00 75.25 119 ASP A N 1
ATOM 980 C CA . ASP A 1 119 ? 16.581 -1.533 -12.262 1.00 75.25 119 ASP A CA 1
ATOM 981 C C . ASP A 1 119 ? 18.019 -1.013 -12.461 1.00 75.25 119 ASP A C 1
ATOM 983 O O . ASP A 1 119 ? 18.292 -0.117 -13.272 1.00 75.25 119 ASP A O 1
ATOM 987 N N . LEU A 1 120 ? 18.985 -1.574 -11.723 1.00 81.25 120 LEU A N 1
ATOM 988 C CA . LEU A 1 120 ? 20.398 -1.217 -11.871 1.00 81.25 120 LEU A CA 1
ATOM 989 C C . LEU A 1 120 ? 20.957 -1.632 -13.235 1.00 81.25 120 LEU A C 1
ATOM 991 O O . LEU A 1 120 ? 21.772 -0.895 -13.796 1.00 81.25 120 LEU A O 1
ATOM 995 N N . LEU A 1 121 ? 20.541 -2.786 -13.761 1.00 84.38 121 LEU A N 1
ATOM 996 C CA . LEU A 1 121 ? 20.962 -3.265 -15.077 1.00 84.38 121 LEU A CA 1
ATOM 997 C C . LEU A 1 121 ? 20.423 -2.366 -16.191 1.00 84.38 121 LEU A C 1
ATOM 999 O O . LEU A 1 121 ? 21.212 -1.928 -17.027 1.00 84.38 121 LEU A O 1
ATOM 1003 N N . GLU A 1 122 ? 19.138 -2.009 -16.159 1.00 84.81 122 GLU A N 1
ATOM 1004 C CA . GLU A 1 122 ? 18.540 -1.108 -17.153 1.00 84.81 122 GLU A CA 1
ATOM 1005 C C . GLU A 1 122 ? 19.247 0.256 -17.172 1.00 84.81 122 GLU A C 1
ATOM 1007 O O . GLU A 1 122 ? 19.568 0.808 -18.228 1.00 84.81 122 GLU A O 1
ATOM 1012 N N . ARG A 1 123 ? 19.593 0.782 -15.993 1.00 84.19 123 ARG A N 1
ATOM 1013 C CA . ARG A 1 123 ? 20.340 2.038 -15.888 1.00 84.19 123 ARG A CA 1
ATOM 1014 C C . ARG A 1 123 ? 21.769 1.933 -16.421 1.00 84.19 123 ARG A C 1
ATOM 1016 O O . ARG A 1 123 ? 22.258 2.900 -17.007 1.00 84.19 123 ARG A O 1
ATOM 1023 N N . ILE A 1 124 ? 22.448 0.803 -16.208 1.00 90.06 124 ILE A N 1
ATOM 1024 C CA . ILE A 1 124 ? 23.770 0.548 -16.799 1.00 90.06 124 ILE A CA 1
ATOM 1025 C C . ILE A 1 124 ? 23.652 0.514 -18.325 1.00 90.06 124 ILE A C 1
ATOM 1027 O O . ILE A 1 124 ? 24.414 1.207 -18.993 1.00 90.06 124 ILE A O 1
ATOM 1031 N N . GLU A 1 125 ? 22.670 -0.203 -18.872 1.00 90.56 125 GLU A N 1
ATOM 1032 C CA . GLU A 1 125 ? 22.445 -0.284 -20.321 1.00 90.56 125 GLU A CA 1
ATOM 1033 C C . GLU A 1 125 ? 22.160 1.093 -20.942 1.00 90.56 125 GLU A C 1
ATOM 1035 O O . GLU A 1 125 ? 22.728 1.431 -21.985 1.00 90.56 125 GLU A O 1
ATOM 1040 N N . ALA A 1 126 ? 21.344 1.923 -20.282 1.00 87.25 126 ALA A N 1
ATOM 1041 C CA . ALA A 1 126 ? 21.068 3.289 -20.722 1.00 87.25 126 ALA A CA 1
ATOM 1042 C C . ALA A 1 126 ? 22.340 4.159 -20.753 1.00 87.25 126 ALA A C 1
ATOM 1044 O O . ALA A 1 126 ? 22.582 4.867 -21.731 1.00 87.25 126 ALA A O 1
ATOM 1045 N N . LEU A 1 127 ? 23.185 4.072 -19.719 1.00 90.62 127 LEU A N 1
ATOM 1046 C CA . LEU A 1 127 ? 24.455 4.804 -19.656 1.00 90.62 127 LEU A CA 1
ATOM 1047 C C . LEU A 1 127 ? 25.457 4.324 -20.715 1.00 90.62 127 LEU A C 1
ATOM 1049 O O . LEU A 1 127 ? 26.099 5.149 -21.363 1.00 90.62 127 LEU A O 1
ATOM 1053 N N . GLU A 1 128 ? 25.574 3.010 -20.928 1.00 91.50 128 GLU A N 1
ATOM 1054 C CA . GLU A 1 128 ? 26.431 2.441 -21.976 1.00 91.50 128 GLU A CA 1
ATOM 1055 C C . GLU A 1 128 ? 25.973 2.864 -23.380 1.00 91.50 128 GLU A C 1
ATOM 1057 O O . GLU A 1 128 ? 26.794 3.082 -24.276 1.00 91.50 128 GLU A O 1
ATOM 1062 N N . GLN A 1 129 ? 24.661 2.991 -23.592 1.00 90.56 129 GLN A N 1
ATOM 1063 C CA . GLN A 1 129 ? 24.100 3.478 -24.847 1.00 90.56 129 GLN A CA 1
ATOM 1064 C C . GLN A 1 129 ? 24.390 4.972 -25.055 1.00 90.56 129 GLN A C 1
ATOM 1066 O O . GLN A 1 129 ? 24.828 5.351 -26.143 1.00 90.56 129 GLN A O 1
ATOM 1071 N N . GLU A 1 130 ? 24.222 5.808 -24.026 1.00 89.69 130 GLU A N 1
ATOM 1072 C CA . GLU A 1 130 ? 24.592 7.230 -24.074 1.00 89.69 130 GLU A CA 1
ATOM 1073 C C . GLU A 1 130 ? 26.090 7.423 -24.353 1.00 89.69 130 GLU A C 1
ATOM 1075 O O . GLU A 1 130 ? 26.461 8.257 -25.183 1.00 89.69 130 GLU A O 1
ATOM 1080 N N . GLU A 1 131 ? 26.959 6.639 -23.706 1.00 89.25 131 GLU A N 1
ATOM 1081 C CA . GLU A 1 131 ? 28.406 6.672 -23.939 1.00 89.25 131 GLU A CA 1
ATOM 1082 C C . GLU A 1 131 ? 28.721 6.327 -25.400 1.00 89.25 131 GLU A C 1
ATOM 1084 O O . GLU A 1 131 ? 29.374 7.112 -26.094 1.00 89.25 131 GLU A O 1
ATOM 1089 N N . ARG A 1 132 ? 28.156 5.229 -25.916 1.00 86.75 132 ARG A N 1
ATOM 1090 C CA . ARG A 1 132 ? 28.315 4.784 -27.311 1.00 86.75 132 ARG A CA 1
ATOM 1091 C C . ARG A 1 132 ? 27.833 5.822 -28.327 1.00 86.75 132 ARG A C 1
ATOM 1093 O O . ARG A 1 132 ? 28.456 6.004 -29.375 1.00 86.75 132 ARG A O 1
ATOM 1100 N N . GLU A 1 133 ? 26.735 6.513 -28.037 1.00 83.62 133 GLU A N 1
ATOM 1101 C CA . GLU A 1 133 ? 26.224 7.610 -28.864 1.00 83.62 133 GLU A CA 1
ATOM 1102 C C . GLU A 1 133 ? 27.106 8.863 -28.772 1.00 83.62 133 GLU A C 1
ATOM 1104 O O . GLU A 1 133 ? 27.302 9.558 -29.773 1.00 83.62 133 GLU A O 1
ATOM 1109 N N . SER A 1 134 ? 27.692 9.130 -27.602 1.00 76.75 134 SER A N 1
ATOM 1110 C CA . SER A 1 134 ? 28.595 10.261 -27.371 1.00 76.75 134 SER A CA 1
ATOM 1111 C C . SER A 1 134 ? 29.962 10.095 -28.048 1.00 76.75 134 SER A C 1
ATOM 1113 O O . SER A 1 134 ? 30.540 11.090 -28.498 1.00 76.75 134 SER A O 1
ATOM 1115 N N . GLU A 1 135 ? 30.441 8.855 -28.175 1.00 72.50 135 GLU A N 1
ATOM 1116 C CA . GLU A 1 135 ? 31.685 8.481 -28.857 1.00 72.50 135 GLU A CA 1
ATOM 1117 C C . GLU A 1 135 ? 31.516 8.316 -30.377 1.00 72.50 135 GLU A C 1
ATOM 1119 O O . GLU A 1 135 ? 32.502 8.199 -31.113 1.00 72.50 135 GLU A O 1
ATOM 1124 N N . SER A 1 136 ? 30.278 8.348 -30.883 1.00 65.12 136 SER A N 1
ATOM 1125 C CA . SER A 1 136 ? 30.005 8.257 -32.316 1.00 65.12 136 SER A CA 1
ATOM 1126 C C . SER A 1 136 ? 30.579 9.474 -33.070 1.00 65.12 136 SER A C 1
ATOM 1128 O O . SER A 1 136 ? 30.221 10.621 -32.780 1.00 65.12 136 SER A O 1
ATOM 1130 N N . PRO A 1 137 ? 31.426 9.275 -34.102 1.00 58.66 137 PRO A N 1
ATOM 1131 C CA . PRO A 1 137 ? 32.141 10.351 -34.801 1.00 58.66 137 PRO A CA 1
ATOM 1132 C C . PRO A 1 137 ? 31.246 11.282 -35.648 1.00 58.66 137 PRO A C 1
ATOM 1134 O O . PRO A 1 137 ? 31.755 12.176 -36.322 1.00 58.66 137 PRO A O 1
ATOM 1137 N N . PHE A 1 138 ? 29.921 11.107 -35.619 1.00 58.41 138 PHE A N 1
ATOM 1138 C CA . PHE A 1 138 ? 28.944 11.891 -36.385 1.00 58.41 138 PHE A CA 1
ATOM 1139 C C . PHE A 1 138 ? 28.268 13.025 -35.597 1.00 58.41 138 PHE A C 1
ATOM 1141 O O . PHE A 1 138 ? 27.277 13.583 -36.072 1.00 58.41 138 PHE A O 1
ATOM 1148 N N . ARG A 1 139 ? 28.791 13.427 -34.430 1.00 54.16 139 ARG A N 1
ATOM 1149 C CA . ARG A 1 139 ? 28.284 14.600 -33.696 1.00 54.16 139 ARG A CA 1
ATOM 1150 C C . ARG A 1 139 ? 28.593 15.896 -34.462 1.00 54.16 139 ARG A C 1
ATOM 1152 O O . ARG A 1 139 ? 29.614 16.547 -34.244 1.00 54.16 139 ARG A O 1
ATOM 1159 N N . VAL A 1 140 ? 27.713 16.258 -35.396 1.00 54.03 140 VAL A N 1
ATOM 1160 C CA . VAL A 1 140 ? 27.702 17.574 -36.046 1.00 54.03 140 VAL A CA 1
ATOM 1161 C C . VAL A 1 140 ? 27.360 18.611 -34.973 1.00 54.03 140 VAL A C 1
ATOM 1163 O O . VAL A 1 140 ? 26.364 18.461 -34.266 1.00 54.03 140 VAL A O 1
ATOM 1166 N N . LYS A 1 141 ? 28.248 19.597 -34.814 1.00 47.19 141 LYS A N 1
ATOM 1167 C CA . LYS A 1 141 ? 28.088 20.741 -33.905 1.00 47.19 141 LYS A CA 1
ATOM 1168 C C . LYS A 1 141 ? 26.871 21.591 -34.242 1.00 47.19 141 LYS A C 1
ATOM 1170 O O . LYS A 1 141 ? 26.602 21.754 -35.453 1.00 47.19 141 LYS A O 1
#

Sequence (141 aa):
MTEDYRAVEVPDAKDPAEYSYRERRAELLSLIEEAGSPRLLNYAAYGRRYDVSREQVRKDVQRLGSYLNEAADDDAATLEGEAFLWRCARELLEDEEYRKAAQTFLDLEEWRRQSDLEDLLERIEALEQEERESESPFRVK

Organism: Haloferax volcanii (NCBI:txid2246)

pLDDT: mean 85.27, std 11.99, range [44.56, 97.94]

Foldseek 3Di:
DQDDLCPDDQDPPDQLLPDDLSNLLSVLLVVCLQVLANVPDDLCVSCVSNVHDSVVSVVSQLSCLCSLPVADPCSRVSSNNLSNLSNVLVVCVVVVVNVVSVVSVVVSVVVSVVSVVVRVVVVVVVVVVVVVVVPPPPPDD